Protein AF-A0A2V9DLP6-F1 (afdb_monomer_lite)

Sequence (101 aa):
MSGISDVAVVAFVRKRFSEIQYLKATITDKQRQEYGQLVEATVSQIEAGQFLPHSGIRFPQNGCVSCAQLGLCLGDQQLVASKLIRRPGASDLDWLDQLDD

Secondary structure (DSSP, 8-state):
----EEEEEEEEEESSSEEEEEEEEEE-HHHHHHHHHHHHHHHHHHHTT-PPPPTT--S--TTTTT-TTHHHHHT-HHHHHHH----PPPS--TTTT----

pLDDT: mean 76.94, std 14.36, range [36.22, 93.81]

Foldseek 3Di:
DFDWDFDWDFDFDDDVHTDTDTDTDTDGPVVVVVVVVVVVVVVVCVVQLQDDADPPDDPDDPVLVVDLCVCNNVVPSVSCVVRPDDDDDDPPPVPVPPPPD

Structure (mmCIF, N/CA/C/O backbone):
data_AF-A0A2V9DLP6-F1
#
_entry.id   AF-A0A2V9DLP6-F1
#
loop_
_atom_site.group_PDB
_atom_site.id
_atom_site.type_symbol
_atom_site.label_atom_id
_atom_site.label_alt_id
_atom_site.label_comp_id
_atom_site.label_asym_id
_atom_site.label_entity_id
_atom_site.label_seq_id
_atom_site.pdbx_PDB_ins_code
_atom_site.Cartn_x
_atom_site.Cartn_y
_atom_site.Cartn_z
_atom_site.occupancy
_atom_site.B_iso_or_equiv
_atom_site.auth_seq_id
_atom_site.auth_comp_id
_atom_site.auth_asym_id
_atom_site.auth_atom_id
_atom_site.pdbx_PDB_model_num
ATOM 1 N N . MET A 1 1 ? -28.849 2.270 12.258 1.00 45.31 1 MET A N 1
ATOM 2 C CA . MET A 1 1 ? -27.800 1.613 13.062 1.00 45.31 1 MET A CA 1
ATOM 3 C C . MET A 1 1 ? -26.691 1.225 12.098 1.00 45.31 1 MET A C 1
ATOM 5 O O . MET A 1 1 ? -26.854 0.248 11.383 1.00 45.31 1 MET A O 1
ATOM 9 N N . SER A 1 2 ? -25.660 2.066 11.974 1.00 52.19 2 SER A N 1
ATOM 10 C CA . SER A 1 2 ? -24.455 1.798 11.172 1.00 52.19 2 SER A CA 1
ATOM 11 C C . SER A 1 2 ? -23.629 0.733 11.885 1.00 52.19 2 SER A C 1
ATOM 13 O O . SER A 1 2 ? -23.311 0.907 13.064 1.00 52.19 2 SER A O 1
ATOM 15 N N . GLY A 1 3 ? -23.396 -0.387 11.207 1.00 52.34 3 GLY A N 1
ATOM 16 C CA . GLY A 1 3 ? -22.871 -1.619 11.781 1.00 52.34 3 GLY A CA 1
ATOM 17 C C . GLY A 1 3 ? -21.471 -1.443 12.352 1.00 52.34 3 GLY A C 1
ATOM 18 O O . GLY A 1 3 ? -20.579 -0.895 11.718 1.00 52.34 3 GLY A O 1
ATOM 19 N N . ILE A 1 4 ? -21.295 -1.929 13.570 1.00 56.84 4 ILE A N 1
ATOM 20 C CA . ILE A 1 4 ? -20.004 -2.058 14.227 1.00 56.84 4 ILE A CA 1
ATOM 21 C C . ILE A 1 4 ? -19.163 -3.041 13.400 1.00 56.84 4 ILE A C 1
ATOM 23 O O . ILE A 1 4 ? -19.490 -4.224 13.348 1.00 56.84 4 ILE A O 1
ATOM 27 N N . SER A 1 5 ? -18.094 -2.574 12.751 1.00 67.12 5 SER A N 1
ATOM 28 C CA . SER A 1 5 ? -16.981 -3.452 12.386 1.00 67.12 5 SER A CA 1
ATOM 29 C C . SER A 1 5 ? -16.007 -3.429 13.556 1.00 67.12 5 SER A C 1
ATOM 31 O O . SER A 1 5 ? -15.276 -2.449 13.728 1.00 67.12 5 SER A O 1
ATOM 33 N N . ASP A 1 6 ? -16.057 -4.462 14.394 1.00 78.25 6 ASP A N 1
ATOM 34 C CA . ASP A 1 6 ? -14.982 -4.738 15.341 1.00 78.25 6 ASP A CA 1
ATOM 35 C C . ASP A 1 6 ? -13.693 -4.887 14.522 1.00 78.25 6 ASP A C 1
ATOM 37 O O . ASP A 1 6 ? -13.600 -5.741 13.640 1.00 78.25 6 ASP A O 1
ATOM 41 N N . VAL A 1 7 ? -12.729 -4.000 14.755 1.00 82.81 7 VAL A N 1
ATOM 42 C CA . VAL A 1 7 ? -11.428 -4.018 14.082 1.00 82.81 7 VAL A CA 1
ATOM 43 C C . VAL A 1 7 ? -10.320 -4.175 15.110 1.00 82.81 7 VAL A C 1
ATOM 45 O O . VAL A 1 7 ? -10.431 -3.701 16.243 1.00 82.81 7 VAL A O 1
ATOM 48 N N . ALA A 1 8 ? -9.225 -4.805 14.699 1.00 84.31 8 ALA A N 1
ATOM 49 C CA . ALA A 1 8 ? -7.992 -4.831 15.467 1.00 84.31 8 ALA A CA 1
ATOM 50 C C . ALA A 1 8 ? -7.047 -3.746 14.944 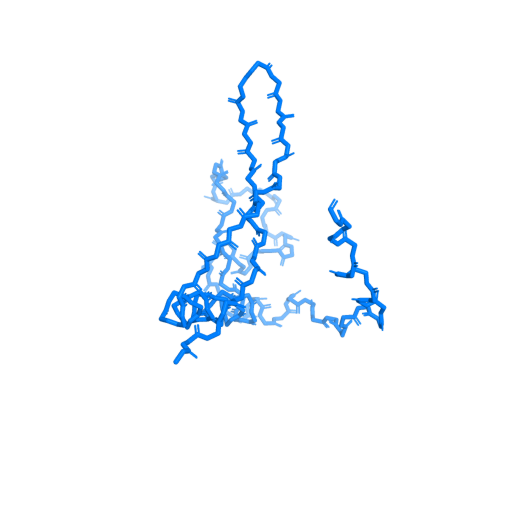1.00 84.31 8 ALA A C 1
ATOM 52 O O . ALA A 1 8 ? -6.671 -3.735 13.771 1.00 84.31 8 ALA A O 1
ATOM 53 N N . VAL A 1 9 ? -6.635 -2.834 15.821 1.00 82.50 9 VAL A N 1
ATOM 54 C CA . VAL A 1 9 ? -5.516 -1.934 15.541 1.00 82.50 9 VAL A CA 1
ATOM 55 C C . VAL A 1 9 ? -4.238 -2.649 15.953 1.00 82.50 9 VAL A C 1
ATOM 57 O O . VAL A 1 9 ? -4.025 -2.908 17.138 1.00 82.50 9 VAL A O 1
ATOM 60 N N . VAL A 1 10 ? -3.390 -2.959 14.972 1.00 87.94 10 VAL A N 1
ATOM 61 C CA . VAL A 1 10 ? -2.065 -3.544 15.199 1.00 87.94 10 VAL A CA 1
ATOM 62 C C . VAL A 1 10 ? -1.058 -2.410 15.370 1.00 87.94 10 VAL A C 1
ATOM 64 O O . VAL A 1 10 ? -0.736 -1.699 14.418 1.00 87.94 10 VAL A O 1
ATOM 67 N N . ALA A 1 11 ? -0.572 -2.214 16.592 1.00 86.75 11 ALA A N 1
ATOM 68 C CA . ALA A 1 11 ? 0.368 -1.154 16.927 1.00 86.75 11 ALA A CA 1
ATOM 69 C C . ALA A 1 11 ? 1.749 -1.731 17.245 1.00 86.75 11 ALA A C 1
ATOM 71 O O . ALA A 1 11 ? 1.894 -2.589 18.113 1.00 86.75 11 ALA A O 1
ATOM 72 N N . PHE A 1 12 ? 2.783 -1.208 16.586 1.00 91.38 12 PHE A N 1
ATOM 73 C CA . PHE A 1 12 ? 4.163 -1.429 17.000 1.00 91.38 12 PHE A CA 1
ATOM 74 C C . PHE A 1 12 ? 4.565 -0.349 18.004 1.00 91.38 12 PHE A C 1
ATOM 76 O O . PHE A 1 12 ? 4.595 0.840 17.678 1.00 91.38 12 PHE A O 1
ATOM 83 N N . VAL A 1 13 ? 4.882 -0.755 19.229 1.00 91.06 13 VAL A N 1
ATOM 84 C CA . VAL A 1 13 ? 5.195 0.162 20.323 1.00 91.06 13 VAL A CA 1
ATOM 85 C C . VAL A 1 13 ? 6.639 -0.046 20.757 1.00 91.06 13 VAL A C 1
ATOM 87 O O . VAL A 1 13 ? 7.051 -1.145 21.120 1.00 91.06 13 VAL A O 1
ATOM 90 N N . ARG A 1 14 ? 7.423 1.035 20.754 1.00 85.44 14 ARG A N 1
ATOM 91 C CA . ARG A 1 14 ? 8.823 1.017 21.187 1.00 85.44 14 ARG A CA 1
ATOM 92 C C . ARG A 1 14 ? 8.959 1.716 22.537 1.00 85.44 14 ARG A C 1
ATOM 94 O O . ARG A 1 14 ? 9.172 2.924 22.595 1.00 85.44 14 ARG A O 1
ATOM 101 N N . LYS A 1 15 ? 8.795 0.953 23.621 1.00 85.62 15 LYS A N 1
ATOM 102 C CA . LYS A 1 15 ? 9.046 1.409 25.002 1.00 85.62 15 LYS A CA 1
ATOM 103 C C . LYS A 1 15 ? 10.422 0.911 25.459 1.00 85.62 15 LYS A C 1
ATOM 105 O O . LYS A 1 15 ? 11.419 1.171 24.792 1.00 85.62 15 LYS A O 1
ATOM 110 N N . ARG A 1 16 ? 10.489 0.188 26.585 1.00 89.88 16 ARG A N 1
ATOM 111 C CA . ARG A 1 16 ? 11.712 -0.467 27.077 1.00 89.88 16 ARG A CA 1
ATOM 112 C C . ARG A 1 16 ? 12.093 -1.671 26.209 1.00 89.88 16 ARG A C 1
ATOM 114 O O . ARG A 1 16 ? 13.275 -1.899 25.981 1.00 89.88 16 ARG A O 1
ATOM 121 N N . PHE A 1 17 ? 11.091 -2.388 25.706 1.00 90.12 17 PHE A N 1
ATOM 122 C CA . PHE A 1 17 ? 11.214 -3.421 24.681 1.00 90.12 17 PHE A CA 1
ATOM 123 C C . PHE A 1 17 ? 10.283 -3.078 23.509 1.00 90.12 17 PHE A C 1
ATOM 125 O O . PHE A 1 17 ? 9.407 -2.218 23.638 1.00 90.12 17 PHE A O 1
ATOM 132 N N . SER A 1 18 ? 10.531 -3.690 22.349 1.00 93.81 18 SER A N 1
ATOM 133 C CA . SER A 1 18 ? 9.649 -3.549 21.187 1.00 93.81 18 SER A CA 1
ATOM 134 C C . SER A 1 18 ? 8.500 -4.540 21.319 1.00 93.81 18 SER A C 1
ATOM 136 O O . SER A 1 18 ? 8.747 -5.728 21.510 1.00 93.81 18 SER A O 1
ATOM 138 N N . GLU A 1 19 ? 7.272 -4.050 21.228 1.00 91.62 19 GLU A N 1
ATOM 139 C CA . GLU A 1 19 ? 6.050 -4.830 21.418 1.00 91.62 19 GLU A CA 1
ATOM 140 C C . GLU A 1 19 ? 5.132 -4.664 20.205 1.00 91.62 19 GLU A C 1
ATOM 142 O O . GLU A 1 19 ? 5.048 -3.578 19.625 1.00 91.62 19 GLU A O 1
ATOM 147 N N . ILE A 1 20 ? 4.422 -5.734 19.849 1.00 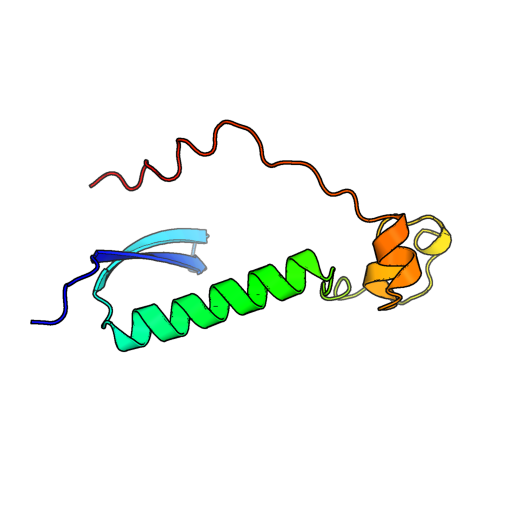89.81 20 ILE A N 1
ATOM 148 C CA . ILE A 1 20 ? 3.266 -5.677 18.950 1.00 89.81 20 ILE A CA 1
ATOM 149 C C . ILE A 1 20 ? 2.027 -5.777 19.836 1.00 89.81 20 ILE A C 1
ATOM 151 O O . ILE A 1 20 ? 1.908 -6.713 20.624 1.00 89.81 20 ILE A O 1
ATOM 155 N N . GLN A 1 21 ? 1.130 -4.801 19.733 1.00 86.38 21 GLN A N 1
ATOM 156 C CA . GLN A 1 21 ? -0.115 -4.748 20.492 1.00 86.38 21 GLN A CA 1
ATOM 157 C C . GLN A 1 21 ? -1.303 -4.845 19.541 1.00 86.38 21 GLN A C 1
ATOM 159 O O . GLN A 1 21 ? -1.341 -4.150 18.526 1.00 86.38 21 GLN A O 1
ATOM 164 N N . TYR A 1 22 ? -2.274 -5.680 19.899 1.00 87.56 22 TYR A N 1
ATOM 165 C CA . TYR A 1 22 ? -3.542 -5.826 19.194 1.00 87.56 22 TYR A CA 1
ATOM 166 C C . TYR A 1 22 ? -4.624 -5.179 20.049 1.00 87.56 22 TYR A C 1
ATOM 168 O O . TYR A 1 22 ? -4.905 -5.630 21.157 1.00 87.56 22 TYR A O 1
ATOM 176 N N . LEU A 1 23 ? -5.177 -4.069 19.572 1.00 84.31 23 LEU A N 1
ATOM 177 C CA . LEU A 1 23 ? -6.173 -3.301 20.309 1.00 84.31 23 LEU A CA 1
ATOM 178 C C . LEU A 1 23 ? -7.522 -3.445 19.617 1.00 84.31 23 LEU A C 1
ATOM 180 O O . LEU A 1 23 ? -7.678 -3.014 18.473 1.00 84.31 23 LEU A O 1
ATOM 184 N N . LYS A 1 24 ? -8.500 -4.022 20.321 1.00 85.62 24 LYS A N 1
ATOM 185 C CA . LYS A 1 24 ? -9.884 -4.044 19.848 1.00 85.62 24 LYS A CA 1
ATOM 186 C C . LYS A 1 24 ? -10.417 -2.614 19.785 1.00 85.62 24 LYS A C 1
ATOM 188 O O . LYS A 1 24 ? -10.353 -1.871 20.765 1.00 85.62 24 LYS A O 1
ATOM 193 N N . ALA A 1 25 ? -10.951 -2.237 18.634 1.00 85.06 25 ALA A N 1
ATOM 194 C CA . ALA A 1 25 ? -11.539 -0.933 18.391 1.00 85.06 25 ALA A CA 1
ATOM 195 C C . ALA A 1 25 ? -12.807 -1.067 1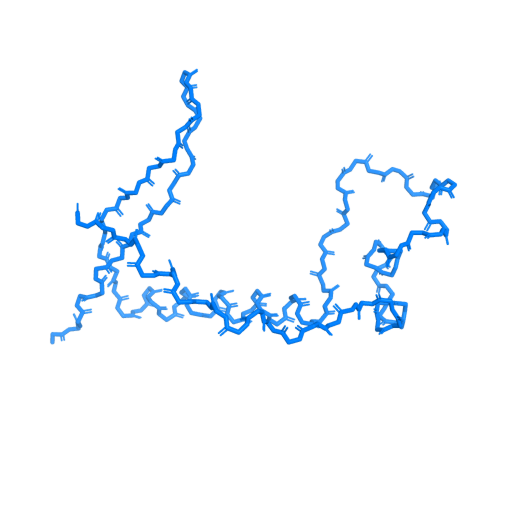7.546 1.00 85.06 25 ALA A C 1
ATOM 197 O O . ALA A 1 25 ? -13.078 -2.099 16.936 1.00 85.06 25 ALA A O 1
ATOM 198 N N . THR A 1 26 ? -13.577 0.013 17.501 1.00 87.00 26 THR A N 1
ATOM 199 C CA . THR A 1 26 ? -14.718 0.143 16.598 1.00 87.00 26 THR A CA 1
ATOM 200 C C . THR A 1 26 ? -14.492 1.359 15.715 1.00 87.00 26 THR A C 1
ATOM 202 O O . THR A 1 26 ? -13.964 2.379 16.165 1.00 87.00 26 THR A O 1
ATOM 205 N N . ILE A 1 27 ? -14.855 1.240 14.441 1.00 85.69 27 ILE A N 1
ATOM 206 C CA . ILE A 1 27 ? -14.780 2.335 13.473 1.00 85.69 27 ILE A CA 1
ATOM 207 C C . ILE A 1 27 ? -16.163 2.603 12.894 1.00 85.69 27 ILE A C 1
ATOM 209 O O . ILE A 1 27 ? -17.009 1.715 12.816 1.00 85.69 27 ILE A O 1
ATOM 213 N N . THR A 1 28 ? -16.395 3.849 12.498 1.00 88.69 28 THR A N 1
ATOM 214 C CA . THR A 1 28 ? -17.610 4.248 11.781 1.00 88.69 28 THR A CA 1
ATOM 215 C C . THR A 1 28 ? -17.559 3.797 10.321 1.00 88.69 28 THR A C 1
ATOM 217 O O . THR A 1 28 ? -16.477 3.633 9.756 1.00 88.69 28 THR A O 1
ATOM 220 N N . ASP A 1 29 ? -18.720 3.698 9.666 1.00 86.31 29 ASP A N 1
ATOM 221 C CA . ASP A 1 29 ? -18.801 3.416 8.222 1.00 86.31 29 ASP A CA 1
ATOM 222 C C . ASP A 1 29 ? -17.976 4.408 7.389 1.00 86.31 29 ASP A C 1
ATOM 224 O O . ASP A 1 29 ? -17.306 4.025 6.430 1.00 86.31 29 ASP A O 1
ATOM 228 N N . LYS A 1 30 ? -17.972 5.685 7.792 1.00 89.12 30 LYS A N 1
ATOM 229 C CA . LYS A 1 30 ? -17.170 6.726 7.145 1.00 89.12 30 LYS A CA 1
ATOM 230 C C . LYS A 1 30 ? -15.673 6.433 7.264 1.00 89.12 30 LYS A C 1
ATOM 232 O O . LYS A 1 30 ? -14.972 6.455 6.260 1.00 89.12 30 LYS A O 1
ATOM 237 N N . GLN A 1 31 ? -15.192 6.113 8.466 1.00 87.81 31 GLN A N 1
ATOM 238 C CA . GLN A 1 31 ? -13.787 5.746 8.675 1.00 87.81 31 GLN A CA 1
ATOM 239 C C . GLN A 1 31 ? -13.422 4.483 7.894 1.00 87.81 31 GLN A C 1
ATOM 241 O O . GLN A 1 31 ? -12.367 4.432 7.273 1.00 87.81 31 GLN A O 1
ATOM 246 N N . ARG A 1 32 ? -14.308 3.479 7.860 1.00 86.38 32 ARG A N 1
ATOM 247 C CA . ARG A 1 32 ? -14.111 2.268 7.054 1.00 86.38 32 ARG A CA 1
ATOM 248 C C . ARG A 1 32 ? -13.935 2.601 5.571 1.00 86.38 32 ARG A C 1
ATOM 250 O O . ARG A 1 32 ? -13.047 2.044 4.933 1.00 86.38 32 ARG A O 1
ATOM 257 N N . GLN A 1 33 ? -14.743 3.515 5.037 1.00 89.62 33 GLN A N 1
ATOM 258 C CA . GLN A 1 33 ? -14.615 3.975 3.655 1.00 89.62 33 GLN A CA 1
ATOM 259 C C . GLN A 1 33 ? -13.294 4.719 3.414 1.00 89.62 33 GLN A C 1
ATOM 261 O O . GLN A 1 33 ? -12.617 4.447 2.426 1.00 89.62 33 GLN A O 1
ATOM 266 N N . GLU A 1 34 ? -12.905 5.618 4.319 1.00 91.12 34 GLU A N 1
ATOM 267 C CA . GLU A 1 34 ? -11.636 6.354 4.235 1.00 91.12 34 GLU A CA 1
ATOM 268 C C . GLU A 1 34 ? -10.430 5.400 4.251 1.00 91.12 34 GLU A C 1
ATOM 270 O O . GLU A 1 34 ? -9.534 5.517 3.416 1.00 91.12 34 GLU A O 1
ATOM 275 N N . TYR A 1 35 ? -10.430 4.398 5.135 1.00 88.00 35 TYR A N 1
ATOM 276 C CA . TYR A 1 35 ? -9.391 3.366 5.150 1.00 88.00 35 TYR A CA 1
ATOM 277 C C . TYR A 1 35 ? -9.391 2.521 3.875 1.00 88.00 35 TYR A C 1
ATOM 279 O O . TYR A 1 35 ? -8.319 2.222 3.352 1.00 88.00 35 TYR A O 1
ATOM 287 N N . GLY A 1 36 ? -10.567 2.180 3.340 1.00 88.12 36 GLY A N 1
ATOM 288 C CA . GLY A 1 36 ? -10.686 1.478 2.061 1.00 88.12 36 GLY A CA 1
ATOM 289 C C . GLY A 1 36 ? -10.006 2.237 0.920 1.00 88.12 36 GLY A C 1
ATOM 290 O O . GLY A 1 36 ? -9.196 1.661 0.200 1.00 88.12 36 GLY A O 1
ATOM 291 N N . GLN A 1 37 ? -10.235 3.549 0.826 1.00 92.62 37 GLN A N 1
ATOM 292 C CA . GLN A 1 37 ? -9.592 4.399 -0.183 1.00 92.62 37 GLN A CA 1
ATOM 293 C C . GLN A 1 37 ? -8.066 4.435 -0.037 1.00 92.62 37 GLN A C 1
ATOM 295 O O . GLN A 1 37 ? -7.346 4.428 -1.035 1.00 92.62 37 GLN A O 1
ATOM 300 N N . LEU A 1 38 ? -7.552 4.446 1.196 1.00 91.31 38 LEU A N 1
ATOM 301 C CA . LEU A 1 38 ? -6.109 4.381 1.446 1.00 91.31 38 LEU A CA 1
ATOM 302 C C . LEU A 1 38 ? -5.510 3.043 0.998 1.00 91.31 38 LEU A C 1
ATOM 304 O O . LEU A 1 38 ? -4.427 3.023 0.406 1.00 91.31 38 LEU A O 1
ATOM 308 N N . VAL A 1 39 ? -6.209 1.933 1.252 1.00 89.81 39 VAL A N 1
ATOM 309 C CA . VAL A 1 39 ? -5.794 0.600 0.796 1.00 89.81 39 VAL A CA 1
ATOM 310 C C . VAL A 1 39 ? -5.793 0.541 -0.730 1.00 89.81 39 VAL A C 1
ATOM 312 O O . VAL A 1 39 ? -4.778 0.169 -1.311 1.00 89.81 39 VAL A O 1
ATOM 315 N N . GLU A 1 40 ? -6.869 0.975 -1.388 1.00 89.94 40 GLU A N 1
ATOM 316 C CA . GLU A 1 40 ? -6.975 1.013 -2.854 1.00 89.94 40 GLU A CA 1
ATOM 317 C C . GLU A 1 40 ? -5.865 1.855 -3.498 1.00 89.94 40 GLU A C 1
ATOM 319 O O . GLU A 1 40 ? -5.224 1.422 -4.461 1.00 89.94 40 GLU A O 1
ATOM 324 N N . ALA A 1 41 ? -5.586 3.038 -2.944 1.00 91.25 41 ALA A N 1
ATOM 325 C CA . ALA A 1 41 ? -4.507 3.897 -3.418 1.00 91.25 41 ALA A CA 1
ATOM 326 C C . ALA A 1 41 ? -3.136 3.222 -3.259 1.00 91.25 41 ALA A C 1
ATOM 328 O O . ALA A 1 41 ? -2.312 3.266 -4.173 1.00 91.25 41 ALA A O 1
ATOM 329 N N . THR A 1 42 ? -2.905 2.556 -2.126 1.00 88.50 42 THR A N 1
ATOM 330 C CA . THR A 1 42 ? -1.653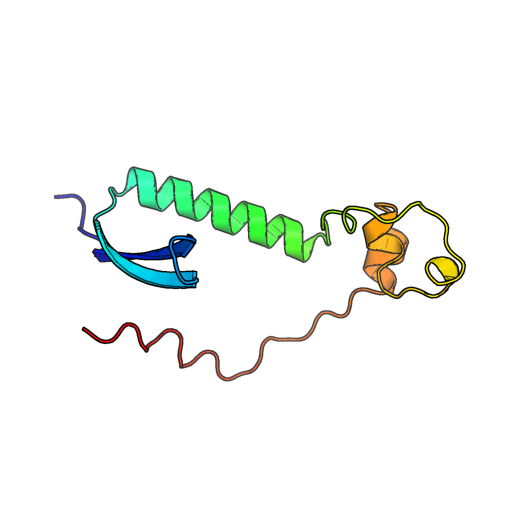 1.834 -1.855 1.00 88.50 42 THR A CA 1
ATOM 331 C C . THR A 1 42 ? -1.475 0.649 -2.804 1.00 88.50 42 THR A C 1
ATOM 333 O O . THR A 1 42 ? -0.397 0.472 -3.368 1.00 88.50 42 THR A O 1
ATOM 336 N N . VAL A 1 43 ? -2.533 -0.132 -3.039 1.00 87.06 43 VAL A N 1
ATOM 337 C CA . VAL A 1 43 ? -2.530 -1.232 -4.016 1.00 87.06 43 VAL A CA 1
ATOM 338 C C . VAL A 1 43 ? -2.199 -0.697 -5.406 1.00 87.06 43 VAL A C 1
ATOM 340 O O . VAL A 1 43 ? -1.279 -1.198 -6.048 1.00 87.06 43 VAL A O 1
ATOM 343 N N . SER A 1 44 ? -2.858 0.385 -5.825 1.00 86.94 44 SER A N 1
ATOM 344 C CA . SER A 1 44 ? -2.607 1.018 -7.125 1.00 86.94 44 SER A CA 1
ATOM 345 C C . SER A 1 44 ? -1.150 1.474 -7.273 1.00 86.94 44 SER A C 1
ATOM 347 O O . SER A 1 44 ? -0.537 1.271 -8.321 1.00 86.94 44 SER A O 1
ATOM 349 N N . GLN A 1 45 ? -0.557 2.050 -6.220 1.00 85.75 45 GLN A N 1
ATOM 350 C CA . GLN A 1 45 ? 0.860 2.434 -6.207 1.00 85.75 45 GLN A CA 1
ATOM 351 C C . GLN A 1 45 ? 1.787 1.220 -6.346 1.00 85.75 45 GLN A C 1
ATOM 353 O O . GLN A 1 45 ? 2.731 1.261 -7.137 1.00 85.75 45 GLN A O 1
ATOM 358 N N . ILE A 1 46 ? 1.509 0.131 -5.624 1.00 85.19 46 ILE A N 1
ATOM 359 C CA . ILE A 1 46 ? 2.280 -1.121 -5.695 1.00 85.19 46 ILE A CA 1
ATOM 360 C C . ILE A 1 46 ? 2.211 -1.717 -7.107 1.00 85.19 46 ILE A C 1
ATOM 362 O O . ILE A 1 46 ? 3.244 -2.059 -7.686 1.00 85.19 46 ILE A O 1
ATOM 366 N N . GLU A 1 47 ? 1.015 -1.808 -7.689 1.00 83.62 47 GLU A N 1
ATOM 367 C CA . GLU A 1 47 ? 0.798 -2.361 -9.031 1.00 83.62 47 GLU A CA 1
ATOM 368 C C . GLU A 1 47 ? 1.488 -1.538 -10.128 1.00 83.62 47 GLU A C 1
ATOM 370 O O . GLU A 1 47 ? 2.050 -2.103 -11.081 1.00 83.62 47 GLU A O 1
ATOM 375 N N . ALA A 1 48 ? 1.500 -0.213 -9.951 1.00 83.81 48 ALA A N 1
ATOM 376 C CA . ALA A 1 48 ? 2.198 0.749 -10.797 1.00 83.81 48 ALA A CA 1
ATOM 377 C C . ALA A 1 48 ? 3.716 0.819 -10.539 1.00 83.81 48 ALA A C 1
ATOM 379 O O . ALA A 1 48 ? 4.420 1.579 -11.205 1.00 83.81 48 ALA A O 1
ATOM 380 N N . GLY A 1 49 ? 4.244 0.058 -9.575 1.00 81.56 49 GLY A N 1
ATOM 381 C CA . GLY A 1 49 ? 5.666 0.069 -9.239 1.00 81.56 49 GLY A CA 1
ATOM 382 C C . GLY A 1 49 ? 6.156 1.397 -8.655 1.00 81.56 49 GLY A C 1
ATOM 383 O O . GLY A 1 49 ? 7.326 1.740 -8.803 1.00 81.56 49 GLY A O 1
ATOM 384 N N . GLN A 1 50 ? 5.280 2.167 -8.010 1.00 82.00 50 GLN A N 1
ATOM 385 C CA . GLN A 1 50 ? 5.609 3.447 -7.381 1.00 82.00 50 GLN A CA 1
ATOM 386 C C . GLN A 1 50 ? 6.134 3.221 -5.963 1.00 82.00 50 GLN A C 1
ATOM 388 O O . GLN A 1 50 ? 5.456 3.470 -4.970 1.00 82.00 50 GLN A O 1
ATOM 393 N N . PHE A 1 51 ? 7.363 2.725 -5.873 1.00 78.06 51 PHE A N 1
ATOM 394 C CA . PHE A 1 51 ? 8.039 2.517 -4.597 1.00 78.06 51 PHE A CA 1
ATOM 395 C C . PHE A 1 51 ? 8.952 3.695 -4.273 1.00 78.06 51 PHE A C 1
ATOM 397 O O . PHE A 1 51 ? 9.603 4.256 -5.156 1.00 78.06 51 PHE A O 1
ATOM 404 N N . LEU A 1 52 ? 9.039 4.050 -2.990 1.00 70.69 52 LEU A N 1
ATOM 405 C CA . LEU A 1 52 ? 10.025 5.028 -2.551 1.00 70.69 52 LEU A CA 1
ATOM 406 C C . LEU A 1 52 ? 11.437 4.454 -2.754 1.00 70.69 52 LEU A C 1
ATOM 408 O O . LEU A 1 52 ? 11.682 3.295 -2.402 1.00 70.69 52 LEU A O 1
ATOM 412 N N . PRO A 1 53 ? 12.382 5.241 -3.297 1.00 68.19 53 PRO A N 1
ATOM 413 C CA . PRO A 1 53 ? 13.770 4.819 -3.372 1.00 68.19 53 PRO A CA 1
ATOM 414 C C . PRO A 1 53 ? 14.313 4.566 -1.961 1.00 68.19 53 PRO A C 1
ATOM 416 O O . PRO A 1 53 ? 13.915 5.219 -0.994 1.00 68.19 53 PRO A O 1
ATOM 419 N N . HIS A 1 54 ? 15.254 3.628 -1.844 1.00 65.81 54 HIS A N 1
ATOM 420 C CA . HIS A 1 54 ? 15.907 3.328 -0.572 1.00 65.81 54 HIS A CA 1
ATOM 421 C C . HIS A 1 54 ? 16.518 4.598 0.032 1.00 65.81 54 HIS A C 1
ATOM 423 O O . HIS A 1 54 ? 17.385 5.241 -0.569 1.00 65.81 54 HIS A O 1
ATOM 429 N N . SER A 1 55 ? 16.088 4.946 1.245 1.00 64.38 55 SER A N 1
ATOM 430 C CA . SER A 1 55 ? 16.635 6.084 1.977 1.00 64.38 55 SER A CA 1
ATOM 431 C C . SER A 1 55 ? 18.122 5.868 2.271 1.00 64.38 55 SER A C 1
ATOM 433 O O . SER A 1 55 ? 18.506 4.813 2.773 1.00 64.38 55 SER A O 1
ATOM 435 N N . GLY A 1 56 ? 18.957 6.875 2.003 1.00 66.50 56 GLY A N 1
ATOM 436 C CA . GLY A 1 56 ? 20.379 6.867 2.370 1.00 66.50 56 GLY A CA 1
ATOM 437 C C . GLY A 1 56 ? 21.348 6.345 1.303 1.00 66.50 56 GLY A C 1
ATOM 438 O O . GLY A 1 56 ? 22.555 6.359 1.537 1.00 66.50 56 GLY A O 1
ATOM 439 N N . ILE A 1 57 ? 20.871 5.943 0.119 1.00 66.12 57 ILE A N 1
ATOM 440 C CA . ILE A 1 57 ? 21.751 5.588 -1.005 1.00 66.12 57 ILE A CA 1
ATOM 441 C C . ILE A 1 57 ? 22.103 6.847 -1.809 1.00 66.12 57 ILE A C 1
ATOM 443 O O . ILE A 1 57 ? 21.225 7.530 -2.332 1.00 66.12 57 ILE A O 1
ATOM 447 N N . ARG A 1 58 ? 23.402 7.144 -1.951 1.00 68.31 58 ARG A N 1
ATOM 448 C CA . ARG A 1 58 ? 23.892 8.158 -2.900 1.00 68.31 58 ARG A CA 1
ATOM 449 C C . ARG A 1 58 ? 24.037 7.533 -4.281 1.00 68.31 58 ARG A C 1
ATOM 451 O O . ARG A 1 58 ? 24.967 6.762 -4.512 1.00 68.31 58 ARG A O 1
ATOM 458 N N . PHE A 1 59 ? 23.109 7.856 -5.171 1.00 66.31 59 PHE A N 1
ATOM 459 C CA . PHE A 1 59 ? 23.111 7.385 -6.550 1.00 66.31 59 PHE A CA 1
ATOM 460 C C . PHE A 1 59 ? 24.124 8.166 -7.418 1.00 66.31 59 PHE A C 1
ATOM 462 O O . PHE A 1 59 ? 24.209 9.386 -7.253 1.00 66.31 59 PHE A O 1
ATOM 469 N N . PRO A 1 60 ? 24.836 7.525 -8.369 1.00 65.56 60 PRO A N 1
ATOM 470 C CA . PRO A 1 60 ? 24.938 6.081 -8.614 1.00 65.56 60 PRO A CA 1
ATOM 471 C C . PRO A 1 60 ? 26.092 5.415 -7.836 1.00 65.56 60 PRO A C 1
ATOM 473 O O . PRO A 1 60 ? 27.169 5.984 -7.681 1.00 65.56 60 PRO A O 1
ATOM 476 N N . GLN A 1 61 ? 25.883 4.170 -7.396 1.00 69.69 61 GLN A N 1
ATOM 477 C CA . GLN A 1 61 ? 26.943 3.253 -6.944 1.00 69.69 61 GLN A CA 1
ATOM 478 C C . GLN A 1 61 ? 27.141 2.145 -7.987 1.00 69.69 61 GLN A C 1
ATOM 480 O O . GLN A 1 61 ? 26.210 1.829 -8.727 1.00 69.69 61 GLN A O 1
ATOM 485 N N . ASN A 1 62 ? 28.306 1.485 -8.005 1.00 69.62 62 ASN A N 1
ATOM 486 C CA . ASN A 1 62 ? 28.599 0.397 -8.957 1.00 69.62 62 ASN A CA 1
ATOM 487 C C . ASN A 1 62 ? 27.569 -0.752 -8.916 1.00 69.62 62 ASN A C 1
ATOM 489 O O . ASN A 1 62 ? 27.333 -1.394 -9.930 1.00 69.62 62 ASN A O 1
ATOM 493 N N . GLY A 1 63 ? 26.913 -0.994 -7.777 1.00 73.62 63 GLY A N 1
ATOM 494 C CA . GLY A 1 63 ? 25.845 -1.997 -7.677 1.00 73.62 63 GLY A CA 1
ATOM 495 C C . GLY A 1 63 ? 24.504 -1.567 -8.289 1.00 73.62 63 GLY A C 1
ATOM 496 O O . GLY A 1 63 ? 23.657 -2.414 -8.559 1.00 73.62 63 GLY A O 1
ATOM 497 N N . CYS A 1 64 ? 24.287 -0.268 -8.526 1.00 76.00 64 CYS A N 1
ATOM 498 C CA . CYS A 1 64 ? 23.019 0.246 -9.046 1.00 76.00 64 CYS A CA 1
ATOM 499 C C . CYS A 1 64 ? 22.807 -0.123 -10.517 1.00 76.00 64 CYS A C 1
ATOM 501 O O . CYS A 1 64 ? 21.686 -0.439 -10.896 1.00 76.00 64 CYS A O 1
ATOM 503 N N . VAL A 1 65 ? 23.866 -0.138 -11.332 1.00 76.06 65 VAL A N 1
ATOM 504 C CA . VAL A 1 65 ? 23.774 -0.419 -12.778 1.00 76.06 65 VAL A CA 1
ATOM 505 C C . VAL A 1 65 ? 23.295 -1.837 -13.101 1.00 76.06 65 VAL A C 1
ATOM 507 O O . VAL A 1 65 ? 22.687 -2.048 -14.145 1.00 76.06 65 VAL A O 1
ATOM 510 N N . SER A 1 66 ? 23.508 -2.800 -12.201 1.00 80.00 66 SER A N 1
ATOM 511 C CA . SER A 1 66 ? 23.009 -4.177 -12.331 1.00 80.00 66 SER A CA 1
ATOM 512 C C . SER A 1 66 ? 21.826 -4.487 -11.408 1.00 80.00 66 SER A C 1
ATOM 514 O O . SER A 1 66 ? 21.388 -5.635 -11.332 1.00 80.00 66 SER A O 1
ATOM 516 N N . CYS A 1 67 ? 21.320 -3.501 -10.666 1.00 80.56 67 CYS A N 1
ATOM 517 C CA . CYS A 1 67 ? 20.270 -3.719 -9.679 1.00 80.56 67 CYS A CA 1
ATOM 518 C C . CYS A 1 67 ? 18.918 -3.977 -10.357 1.00 80.56 67 CYS A C 1
ATOM 520 O O . CYS A 1 67 ? 18.470 -3.196 -11.196 1.00 80.56 67 CYS A O 1
ATOM 522 N N . ALA A 1 68 ? 18.211 -5.027 -9.931 1.00 77.50 68 ALA A N 1
ATOM 523 C CA . ALA A 1 68 ? 16.862 -5.331 -10.418 1.00 77.50 68 ALA A CA 1
ATOM 524 C C . ALA A 1 68 ? 15.843 -4.2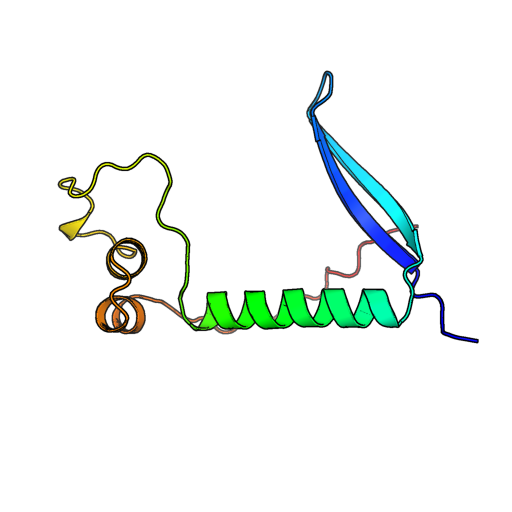15 -10.112 1.00 77.50 68 ALA A C 1
ATOM 526 O O . ALA A 1 68 ? 14.847 -4.074 -10.814 1.00 77.50 68 ALA A O 1
ATOM 527 N N . GLN A 1 69 ? 16.110 -3.401 -9.088 1.00 78.38 69 GLN A N 1
ATOM 528 C CA . GLN A 1 69 ? 15.269 -2.282 -8.660 1.00 78.38 69 GLN A CA 1
ATOM 529 C C . GLN A 1 69 ? 15.709 -0.938 -9.264 1.00 78.38 69 GLN A C 1
ATOM 531 O O . GLN A 1 69 ? 15.192 0.101 -8.867 1.00 78.38 69 GLN A O 1
ATOM 536 N N . LEU A 1 70 ? 16.652 -0.920 -10.217 1.00 81.31 70 LEU A N 1
ATOM 537 C CA . LEU A 1 70 ? 17.164 0.322 -10.808 1.00 81.31 70 LEU A CA 1
ATOM 538 C C . LEU A 1 70 ? 16.046 1.205 -11.387 1.00 81.31 70 LEU A C 1
ATOM 540 O O . LEU A 1 70 ? 16.040 2.408 -11.140 1.00 81.31 70 LEU A O 1
ATOM 544 N N . GLY A 1 71 ? 15.075 0.605 -12.085 1.00 81.00 71 GLY A N 1
ATOM 545 C CA . GLY A 1 71 ? 13.912 1.333 -12.603 1.00 81.00 71 GLY A CA 1
ATOM 546 C C . GLY A 1 71 ? 13.087 2.001 -11.499 1.00 81.00 71 GLY A C 1
ATOM 547 O O . GLY A 1 71 ? 12.668 3.141 -11.662 1.00 81.00 71 GLY A O 1
ATOM 548 N N . LEU A 1 72 ? 12.930 1.335 -10.347 1.00 83.00 72 LEU A N 1
ATOM 549 C CA . LEU A 1 72 ? 12.214 1.879 -9.187 1.00 83.00 72 LEU A CA 1
ATOM 550 C C . LEU A 1 72 ? 12.955 3.081 -8.599 1.00 83.00 72 LEU A C 1
ATOM 552 O O . LEU A 1 72 ? 12.357 4.121 -8.350 1.00 83.00 72 LEU A O 1
ATOM 556 N N . CYS A 1 73 ? 14.273 2.961 -8.430 1.00 79.81 73 CYS A N 1
ATOM 557 C CA . CYS A 1 73 ? 15.099 4.031 -7.875 1.00 79.81 73 CYS A CA 1
ATOM 558 C C . CYS A 1 73 ? 15.152 5.281 -8.768 1.00 79.81 73 CYS A C 1
ATOM 560 O O . CYS A 1 73 ? 15.316 6.382 -8.251 1.00 79.81 73 CYS A O 1
ATOM 562 N N . LEU A 1 74 ? 15.048 5.109 -10.089 1.00 80.00 74 LEU A N 1
ATOM 563 C CA . LEU A 1 74 ? 15.080 6.199 -11.069 1.00 80.00 74 LEU A CA 1
ATOM 564 C C . LEU A 1 74 ? 13.697 6.765 -11.418 1.00 80.00 74 LEU A C 1
ATOM 566 O O . LEU A 1 74 ? 13.624 7.791 -12.090 1.00 80.00 74 LEU A O 1
ATOM 570 N N . GLY A 1 75 ? 12.611 6.105 -11.007 1.00 80.25 75 GLY A N 1
ATOM 571 C CA . GLY A 1 75 ? 11.267 6.427 -11.491 1.00 80.25 75 GLY A CA 1
ATOM 572 C C . GLY A 1 75 ? 11.070 6.140 -12.988 1.00 80.25 75 GLY A C 1
ATOM 573 O O . GLY A 1 75 ? 10.184 6.721 -13.611 1.00 80.25 75 GLY A O 1
ATOM 574 N N . ASP A 1 76 ? 11.884 5.258 -13.577 1.00 86.25 76 ASP A N 1
ATOM 575 C CA . ASP A 1 76 ? 11.817 4.895 -14.995 1.00 86.25 76 ASP A CA 1
ATOM 576 C C . ASP A 1 76 ? 10.847 3.727 -15.211 1.00 86.25 76 ASP A C 1
ATOM 578 O O . ASP A 1 76 ? 11.180 2.554 -15.021 1.00 86.25 76 ASP A O 1
ATOM 582 N N . GLN A 1 77 ? 9.639 4.062 -15.660 1.00 85.06 77 GLN A N 1
ATOM 583 C CA . GLN A 1 77 ? 8.549 3.111 -15.870 1.00 85.06 77 GLN A CA 1
ATOM 584 C C . GLN A 1 77 ? 8.863 2.015 -16.898 1.00 85.06 77 GLN A C 1
ATOM 586 O O . GLN A 1 77 ? 8.370 0.895 -16.753 1.00 85.06 77 GLN A O 1
ATOM 591 N N . GLN A 1 78 ? 9.702 2.278 -17.906 1.00 86.75 78 GLN A N 1
ATOM 592 C CA . GLN A 1 78 ? 10.073 1.248 -18.882 1.00 86.75 78 GLN A CA 1
ATOM 593 C C . GLN A 1 78 ? 10.964 0.186 -18.236 1.00 86.75 78 GLN A C 1
ATOM 595 O O . GLN A 1 78 ? 10.728 -1.018 -18.390 1.00 86.75 78 GLN A O 1
ATOM 600 N N . LEU A 1 79 ? 11.954 0.620 -17.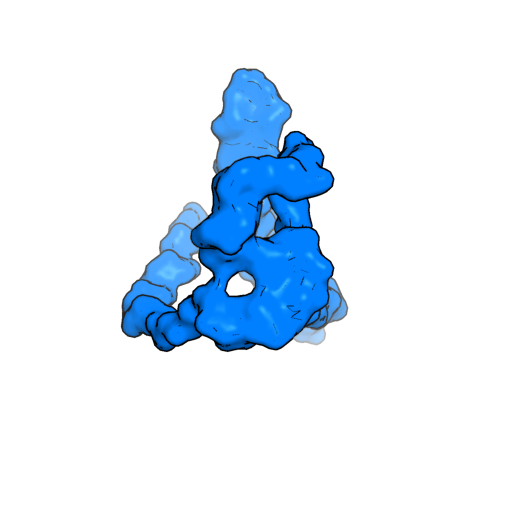452 1.00 86.25 79 LEU A N 1
ATOM 601 C CA . LEU A 1 79 ? 12.811 -0.292 -16.700 1.00 86.25 79 LEU A CA 1
ATOM 602 C C . LEU A 1 79 ? 12.017 -1.066 -15.645 1.00 86.25 79 LEU A C 1
ATOM 604 O O . LEU A 1 79 ? 12.203 -2.279 -15.534 1.00 86.25 79 LEU A O 1
ATOM 608 N N . VAL A 1 80 ? 11.097 -0.407 -14.934 1.00 86.44 80 VAL A N 1
ATOM 609 C CA . VAL A 1 80 ? 10.196 -1.066 -13.974 1.00 86.44 80 VAL A CA 1
ATOM 610 C C . VAL A 1 80 ? 9.377 -2.153 -14.656 1.00 86.44 80 VAL A C 1
ATOM 612 O O . VAL A 1 80 ? 9.417 -3.301 -14.218 1.00 86.44 80 VAL A O 1
ATOM 615 N N . ALA A 1 81 ? 8.699 -1.838 -15.760 1.00 85.00 81 ALA A N 1
ATOM 616 C CA . ALA A 1 81 ? 7.879 -2.808 -16.480 1.00 85.00 81 ALA A CA 1
ATOM 617 C C . ALA A 1 81 ? 8.687 -4.025 -16.965 1.00 85.00 81 ALA A C 1
ATOM 619 O O . ALA A 1 81 ? 8.182 -5.144 -16.931 1.00 85.00 81 ALA A O 1
ATOM 620 N N . SER A 1 82 ? 9.946 -3.824 -17.372 1.00 86.44 82 SER A N 1
ATOM 621 C CA . SER A 1 82 ? 10.811 -4.903 -17.871 1.00 86.44 82 SER A CA 1
ATOM 622 C C . SER A 1 82 ? 11.407 -5.808 -16.783 1.00 86.44 82 SER A C 1
ATOM 624 O O . SER A 1 82 ? 11.787 -6.943 -17.073 1.00 86.44 82 SER A O 1
ATOM 626 N N . LYS A 1 83 ? 11.541 -5.313 -15.544 1.00 83.44 83 LYS A N 1
ATOM 627 C CA . LYS A 1 83 ? 12.236 -6.016 -14.448 1.00 83.44 83 LYS A CA 1
ATOM 628 C C . LYS A 1 83 ? 11.314 -6.456 -13.314 1.00 83.44 83 LYS A C 1
ATOM 630 O O . LYS A 1 83 ? 11.680 -7.371 -12.576 1.00 83.44 83 LYS A O 1
ATOM 635 N N . LEU A 1 84 ? 10.147 -5.832 -13.155 1.00 83.19 84 LEU A N 1
ATOM 636 C CA . LEU A 1 84 ? 9.208 -6.157 -12.087 1.00 83.19 84 LEU A CA 1
ATOM 637 C C . LEU A 1 84 ? 8.523 -7.497 -12.370 1.00 83.19 84 LEU A C 1
ATOM 639 O O . LEU A 1 84 ? 7.738 -7.640 -13.306 1.00 83.19 84 LEU A O 1
ATOM 643 N N . ILE A 1 85 ? 8.805 -8.484 -11.524 1.00 84.56 85 ILE A N 1
ATOM 644 C CA . ILE A 1 85 ? 8.201 -9.811 -11.617 1.00 84.56 85 ILE A CA 1
ATOM 645 C C . ILE A 1 85 ? 6.858 -9.785 -10.884 1.00 84.56 85 ILE A C 1
ATOM 647 O O . ILE A 1 85 ? 6.818 -9.614 -9.668 1.00 84.56 85 ILE A O 1
ATOM 651 N N . ARG A 1 86 ? 5.765 -10.009 -11.617 1.00 81.38 86 ARG A N 1
ATOM 652 C CA . ARG A 1 86 ? 4.430 -10.230 -11.047 1.00 81.38 86 ARG A CA 1
ATOM 653 C C . ARG A 1 86 ? 4.178 -11.729 -10.970 1.00 81.38 86 ARG A C 1
ATOM 655 O O . ARG A 1 86 ? 4.274 -12.419 -11.983 1.00 81.38 86 ARG A O 1
ATOM 662 N N . ARG A 1 87 ? 3.899 -12.240 -9.775 1.00 80.69 87 ARG A N 1
ATOM 663 C CA . ARG A 1 87 ? 3.528 -13.643 -9.561 1.00 80.69 87 ARG A CA 1
ATOM 664 C C . ARG A 1 87 ? 2.079 -13.688 -9.082 1.00 80.69 87 ARG A C 1
ATOM 666 O O . ARG A 1 87 ? 1.731 -12.844 -8.256 1.00 80.69 87 ARG A O 1
ATOM 673 N N . PRO A 1 88 ? 1.246 -14.624 -9.569 1.00 68.44 88 PRO A N 1
ATOM 674 C CA . PRO A 1 88 ? -0.026 -14.897 -8.911 1.00 68.44 88 PRO A CA 1
ATOM 675 C C . PRO A 1 88 ? 0.266 -15.231 -7.441 1.00 68.44 88 PRO A C 1
ATOM 677 O O . PRO A 1 88 ? 1.252 -15.917 -7.155 1.00 68.44 88 PRO A O 1
ATOM 680 N N . GLY A 1 89 ? -0.518 -14.658 -6.522 1.00 64.06 89 GLY A N 1
ATOM 681 C CA . GLY A 1 89 ? -0.346 -14.871 -5.085 1.00 64.06 89 GLY A CA 1
ATOM 682 C C . GLY A 1 89 ? -0.335 -16.361 -4.747 1.00 64.06 89 GLY A C 1
ATOM 683 O O . GLY A 1 89 ? -0.926 -17.163 -5.471 1.00 64.06 89 GLY A O 1
ATOM 684 N N . ALA A 1 90 ? 0.373 -16.731 -3.675 1.00 57.53 90 ALA A N 1
ATOM 685 C CA . ALA A 1 90 ? 0.312 -18.089 -3.143 1.00 57.53 90 ALA A CA 1
ATOM 686 C C . ALA A 1 90 ? -1.163 -18.487 -2.975 1.00 57.53 90 ALA A C 1
ATOM 688 O O . ALA A 1 90 ? -1.956 -17.682 -2.490 1.00 57.53 90 ALA A O 1
ATOM 689 N N . SER A 1 91 ? -1.520 -19.696 -3.406 1.00 56.47 91 SER A N 1
ATOM 690 C CA . SER A 1 91 ? -2.895 -20.213 -3.427 1.00 56.47 91 SER A CA 1
ATOM 691 C C . SER A 1 91 ? -3.580 -20.270 -2.052 1.00 56.47 91 SER A C 1
ATOM 693 O O . SER A 1 91 ? -4.779 -20.511 -2.012 1.00 56.47 91 SER A O 1
ATOM 695 N N . ASP A 1 92 ? -2.839 -19.997 -0.967 1.00 52.75 92 ASP A N 1
ATOM 696 C CA . ASP A 1 92 ? -3.143 -20.365 0.421 1.00 52.75 92 ASP A CA 1
ATOM 697 C C . ASP A 1 92 ? -3.099 -19.134 1.369 1.00 52.75 92 ASP A C 1
ATOM 699 O O . ASP A 1 92 ? -2.418 -19.133 2.398 1.00 52.75 92 ASP A O 1
ATOM 703 N N . LEU A 1 93 ? -3.801 -18.040 1.042 1.00 54.00 93 LEU A N 1
ATOM 704 C CA . LEU A 1 93 ? -4.033 -16.906 1.970 1.00 54.00 93 LEU A CA 1
ATOM 705 C C . LEU A 1 93 ? -5.055 -17.242 3.087 1.00 54.00 93 LEU A C 1
ATOM 707 O O . LEU A 1 93 ? -5.663 -16.344 3.665 1.00 54.00 93 LEU A O 1
ATOM 711 N N . ASP A 1 94 ? -5.194 -18.521 3.431 1.00 50.19 94 ASP A N 1
ATOM 712 C CA . ASP A 1 94 ? -6.195 -19.098 4.342 1.00 50.19 94 ASP A CA 1
ATOM 713 C C . ASP A 1 94 ? -5.944 -18.796 5.842 1.00 50.19 94 ASP A C 1
ATOM 715 O O . ASP A 1 94 ? -6.531 -19.423 6.712 1.00 50.19 94 ASP A O 1
ATOM 719 N N . TRP A 1 95 ? -5.030 -17.881 6.189 1.00 44.97 95 TRP A N 1
ATOM 720 C CA . TRP A 1 95 ? -4.576 -17.640 7.574 1.00 44.97 95 TRP A CA 1
ATOM 721 C C . TRP A 1 95 ? -4.614 -16.171 8.021 1.00 44.97 95 TRP A C 1
ATOM 723 O O . TRP A 1 95 ? -4.217 -15.864 9.144 1.00 44.97 95 TRP A O 1
ATOM 733 N N . LEU A 1 96 ? -5.190 -15.259 7.225 1.00 52.44 96 LEU A N 1
ATOM 734 C CA . LEU A 1 96 ? -5.711 -13.993 7.782 1.00 52.44 96 LEU A CA 1
ATOM 735 C C . LEU A 1 96 ? -6.784 -14.236 8.883 1.00 52.44 96 LEU A C 1
ATOM 737 O O . LEU A 1 96 ? -7.195 -13.290 9.549 1.00 52.44 96 LEU A O 1
ATOM 741 N N . ASP A 1 97 ? -7.161 -15.504 9.095 1.00 40.16 97 ASP A N 1
ATOM 742 C CA . ASP A 1 97 ? -8.107 -16.077 10.057 1.00 40.16 97 ASP A CA 1
ATOM 743 C C . ASP A 1 97 ? -7.629 -16.205 11.526 1.00 40.16 97 ASP A C 1
ATOM 745 O O . ASP A 1 97 ? -8.407 -16.652 12.358 1.00 40.16 97 ASP A O 1
ATOM 749 N N . GLN A 1 98 ? -6.402 -15.823 11.906 1.00 45.59 98 GLN A N 1
ATOM 750 C CA . GLN A 1 98 ? -5.890 -16.008 13.290 1.00 45.59 98 GLN A CA 1
ATOM 751 C C . GLN A 1 98 ? -5.917 -14.740 14.172 1.00 45.59 98 GLN A C 1
ATOM 753 O O . GLN A 1 98 ? -4.985 -14.474 14.935 1.00 45.59 98 GLN A O 1
ATOM 758 N N . LEU A 1 99 ? -6.975 -13.930 14.083 1.00 43.41 99 LEU A N 1
ATOM 759 C CA . LEU A 1 99 ? -7.291 -12.924 15.112 1.00 43.41 99 LEU A CA 1
ATOM 760 C C . LEU A 1 99 ? -8.042 -13.617 16.263 1.00 43.41 99 LEU A C 1
ATOM 762 O O . LEU A 1 99 ? -9.236 -13.396 16.437 1.00 43.41 99 LEU A O 1
ATOM 766 N N . ASP A 1 100 ? -7.358 -14.501 16.992 1.00 36.22 100 ASP A N 1
ATOM 767 C CA . ASP A 1 100 ? -7.961 -15.269 18.088 1.00 36.22 100 ASP A CA 1
ATOM 768 C C . ASP A 1 100 ? -8.260 -14.369 19.310 1.00 36.22 100 ASP A C 1
ATOM 770 O O . ASP A 1 100 ? -7.344 -13.770 19.879 1.00 36.22 100 ASP A O 1
ATOM 774 N N . ASP A 1 101 ? -9.565 -14.293 19.621 1.00 41.12 101 ASP A N 1
ATOM 775 C CA . ASP A 1 101 ? -10.326 -13.811 20.801 1.00 41.12 101 ASP A CA 1
ATOM 776 C C . ASP A 1 101 ? -9.643 -12.963 21.902 1.00 41.12 101 ASP A C 1
ATOM 778 O O . ASP A 1 101 ? -8.772 -13.464 22.653 1.00 41.12 101 ASP A O 1
#

Radius of gyration: 19.28 Å; chains: 1; bounding box: 56×28×46 Å